Protein AF-A0A811QV92-F1 (afdb_monomer_lite)

pLDDT: mean 77.31, std 17.88, range [36.28, 95.5]

InterPro domains:
  IPR013148 Glycosyl hydrolase family 32, N-terminal [PF00251] (15-139)
  IPR023296 Glycosyl hydrolase, five-bladed beta-propeller domain superfamily [G3DSA:2.115.10.20] (1-145)
  IPR023296 Glycosyl hydrolase, five-bladed beta-propeller domain superfamily [SSF75005] (11-140)
  IPR050551 Plant Fructan Metabolism Enzymes [PTHR31953] (8-138)

Foldseek 3Di:
DDDPDPPPVPDDPFADDPVAAAWDDWDDADQKIKTKGFDDPPDRDPPPAATFIWMWIDNPNGDIDTLGTQGDLDDQQQVRYWADWDWDQDPVRWIKIWTWHQGPVRDTAIFIKTQPDSPPSRSRYIDGDPCPPPDDDPDPDPPDDDD

Organism: NCBI:txid422564

Structure (mmCIF, N/CA/C/O backbone):
data_AF-A0A811QV92-F1
#
_entry.id   AF-A0A811QV92-F1
#
loop_
_atom_site.group_PDB
_atom_site.id
_atom_site.type_symbol
_atom_site.label_atom_id
_atom_site.label_alt_id
_atom_site.label_comp_id
_atom_site.label_asym_id
_atom_site.label_entity_id
_atom_site.label_seq_id
_atom_site.pdbx_PDB_ins_code
_atom_site.Cartn_x
_atom_site.Cartn_y
_atom_site.Cartn_z
_atom_site.occupancy
_atom_site.B_iso_or_equiv
_atom_site.auth_seq_id
_atom_site.auth_comp_id
_atom_site.auth_asym_id
_atom_site.auth_atom_id
_atom_site.pdbx_PDB_model_num
ATOM 1 N N . MET A 1 1 ? -8.375 -38.255 26.519 1.00 37.81 1 MET A N 1
ATOM 2 C CA . MET A 1 1 ? -7.014 -37.822 26.906 1.00 37.81 1 MET A CA 1
ATOM 3 C C . MET A 1 1 ? -6.104 -37.865 25.683 1.00 37.81 1 MET A C 1
ATOM 5 O O . MET A 1 1 ? -6.202 -38.813 24.920 1.00 37.81 1 MET A O 1
ATOM 9 N N . ASN A 1 2 ? -5.240 -36.848 25.555 1.00 39.06 2 ASN A N 1
ATOM 10 C CA . ASN A 1 2 ? -4.043 -36.728 24.702 1.00 39.06 2 ASN A CA 1
ATOM 11 C C . ASN A 1 2 ? -4.184 -36.438 23.195 1.00 39.06 2 ASN A C 1
ATOM 13 O O . ASN A 1 2 ? -3.815 -37.250 22.356 1.00 39.06 2 ASN A O 1
ATOM 17 N N . GLY A 1 3 ? -4.538 -35.192 22.865 1.00 39.69 3 GLY A N 1
ATOM 18 C CA . GLY A 1 3 ? -4.040 -34.528 21.656 1.00 39.69 3 GLY A CA 1
ATOM 19 C C . GLY A 1 3 ? -2.984 -33.499 22.055 1.00 39.69 3 GLY A C 1
ATOM 20 O O . GLY A 1 3 ? -3.339 -32.415 22.511 1.00 39.69 3 GLY A O 1
ATOM 21 N N . LYS A 1 4 ? -1.691 -33.831 21.947 1.00 41.19 4 LYS A N 1
ATOM 22 C CA . LYS A 1 4 ? -0.609 -32.850 22.134 1.00 41.19 4 LYS A CA 1
ATOM 23 C C . LYS A 1 4 ? -0.767 -31.764 21.066 1.00 41.19 4 LYS A C 1
ATOM 25 O O . LYS A 1 4 ? -0.411 -31.982 19.910 1.00 41.19 4 LYS A O 1
ATOM 30 N N . GLN A 1 5 ? -1.294 -30.599 21.442 1.00 48.97 5 GLN A N 1
ATOM 31 C CA . GLN A 1 5 ? -1.138 -29.396 20.635 1.00 48.97 5 GLN A CA 1
ATOM 32 C C . GLN A 1 5 ? 0.358 -29.091 20.572 1.00 48.97 5 GLN A C 1
ATOM 34 O O . GLN A 1 5 ? 0.992 -28.793 21.583 1.00 48.97 5 GLN A O 1
ATOM 39 N N . SER A 1 6 ? 0.939 -29.217 19.382 1.00 48.38 6 SER A N 1
ATOM 40 C CA . SER A 1 6 ? 2.292 -28.743 19.123 1.00 48.38 6 SER A CA 1
ATOM 41 C C . SER A 1 6 ? 2.283 -27.220 19.239 1.00 48.38 6 SER A C 1
ATOM 43 O O . SER A 1 6 ? 1.960 -26.524 18.275 1.00 48.38 6 SER A O 1
ATOM 45 N N . LEU A 1 7 ? 2.617 -26.700 20.421 1.00 53.84 7 LEU A N 1
ATOM 46 C CA . LEU A 1 7 ? 2.872 -25.280 20.628 1.00 53.84 7 LEU A CA 1
ATOM 47 C C . LEU A 1 7 ? 3.922 -24.839 19.600 1.00 53.84 7 LEU A C 1
ATOM 49 O O . LEU A 1 7 ? 5.040 -25.360 19.559 1.00 53.84 7 LEU A O 1
ATOM 53 N N . ARG A 1 8 ? 3.553 -23.905 18.718 1.00 52.53 8 ARG A N 1
ATOM 54 C CA . ARG A 1 8 ? 4.508 -23.252 17.817 1.00 52.53 8 ARG A CA 1
ATOM 55 C C . ARG A 1 8 ? 5.342 -22.292 18.663 1.00 52.53 8 ARG A C 1
ATOM 57 O O . ARG A 1 8 ? 5.035 -21.109 18.722 1.00 52.53 8 ARG A O 1
ATOM 64 N N . HIS A 1 9 ? 6.383 -22.818 19.308 1.00 57.53 9 HIS A N 1
ATOM 65 C CA . HIS A 1 9 ? 7.250 -22.124 20.273 1.00 57.53 9 HIS A CA 1
ATOM 66 C C . HIS A 1 9 ? 7.955 -20.854 19.734 1.00 57.53 9 HIS A C 1
ATOM 68 O O . HIS A 1 9 ? 8.617 -20.168 20.499 1.00 57.53 9 HIS A O 1
ATOM 74 N N . GLY A 1 10 ? 7.811 -20.517 18.445 1.00 55.50 10 GLY A N 1
ATOM 75 C CA . GLY A 1 10 ? 8.342 -19.291 17.832 1.00 55.50 10 GLY A CA 1
ATOM 76 C C . GLY A 1 10 ? 7.300 -18.219 17.484 1.00 55.50 10 GLY A C 1
ATOM 77 O O . GLY A 1 10 ? 7.660 -17.232 16.854 1.00 55.50 10 GLY A O 1
ATOM 78 N N . ARG A 1 11 ? 6.015 -18.406 17.824 1.00 50.06 11 ARG A N 1
ATOM 79 C CA . ARG A 1 11 ? 4.958 -17.411 17.572 1.00 50.06 11 ARG A CA 1
ATOM 80 C C . ARG A 1 11 ? 4.601 -16.687 18.864 1.00 50.06 11 ARG A C 1
ATOM 82 O O . ARG A 1 11 ? 4.205 -17.316 19.838 1.00 50.06 11 ARG A O 1
ATOM 89 N N . THR A 1 12 ? 4.695 -15.363 18.847 1.00 51.97 12 THR A N 1
ATOM 90 C CA . THR A 1 12 ? 4.258 -14.492 19.946 1.00 51.97 12 THR A CA 1
ATOM 91 C C . THR A 1 12 ? 2.751 -14.608 20.198 1.00 51.97 12 THR A C 1
ATOM 93 O O . THR A 1 12 ? 1.969 -14.746 19.258 1.00 51.97 12 THR A O 1
ATOM 96 N N . ALA A 1 13 ? 2.335 -14.541 21.466 1.00 64.94 13 ALA A N 1
ATOM 97 C CA . ALA A 1 13 ? 0.922 -14.628 21.847 1.00 64.94 13 ALA A CA 1
ATOM 98 C C . ALA A 1 13 ? 0.163 -13.291 21.715 1.00 64.94 13 ALA A C 1
ATOM 100 O O . ALA A 1 13 ? -1.041 -13.308 21.506 1.00 64.94 13 ALA A O 1
ATOM 101 N N . TYR A 1 14 ? 0.860 -12.152 21.824 1.00 53.88 14 TYR A N 1
ATOM 102 C CA . TYR A 1 14 ? 0.246 -10.812 21.878 1.00 53.88 14 TYR A CA 1
ATOM 103 C C . TYR A 1 14 ? 1.007 -9.728 21.092 1.00 53.88 14 TYR A C 1
ATOM 105 O O . TYR A 1 14 ? 0.626 -8.566 21.118 1.00 53.88 14 TYR A O 1
ATOM 113 N N . HIS A 1 15 ? 2.095 -10.081 20.399 1.00 61.34 15 HIS A N 1
ATOM 114 C CA . HIS A 1 15 ? 2.713 -9.166 19.432 1.00 61.34 15 HIS A CA 1
ATOM 115 C C . HIS A 1 15 ? 2.155 -9.474 18.051 1.00 61.34 15 HIS A C 1
ATOM 117 O O . HIS A 1 15 ? 2.137 -10.652 17.669 1.00 61.34 15 HIS A O 1
ATOM 123 N N . PHE A 1 16 ? 1.775 -8.441 17.293 1.00 53.69 16 PHE A N 1
ATOM 124 C CA . PHE A 1 16 ? 1.444 -8.636 15.891 1.00 53.69 16 PHE A CA 1
ATOM 125 C C . PHE A 1 16 ? 2.638 -9.254 15.172 1.00 53.69 16 PHE A C 1
ATOM 127 O O . PHE A 1 16 ? 3.759 -8.751 15.198 1.00 53.69 16 PHE A O 1
ATOM 134 N N . GLN A 1 17 ? 2.359 -10.360 14.509 1.00 44.47 17 GLN A N 1
ATOM 135 C CA . GLN A 1 17 ? 3.249 -10.989 13.561 1.00 44.47 17 GLN A CA 1
ATOM 136 C C . GLN A 1 17 ? 2.380 -11.312 12.349 1.00 44.47 17 GLN A C 1
ATOM 138 O O . GLN A 1 17 ? 1.276 -11.853 12.522 1.00 44.47 17 GLN A O 1
ATOM 143 N N . PRO A 1 18 ? 2.832 -11.021 11.121 1.00 50.53 18 PRO A N 1
ATOM 144 C CA . PRO A 1 18 ? 2.134 -11.539 9.962 1.00 50.53 18 PRO A CA 1
ATOM 145 C C . PRO A 1 18 ? 2.084 -13.070 10.054 1.00 50.53 18 PRO A C 1
ATOM 147 O O . PRO A 1 18 ? 2.869 -13.706 10.768 1.00 50.53 18 PRO A O 1
ATOM 150 N N . ALA A 1 19 ? 1.161 -13.706 9.327 1.00 51.75 19 ALA A N 1
ATOM 151 C CA . ALA A 1 19 ? 1.119 -15.168 9.287 1.00 51.75 19 ALA A CA 1
ATOM 152 C C . ALA A 1 19 ? 2.517 -15.748 8.968 1.00 51.75 19 ALA A C 1
ATOM 154 O O . ALA A 1 19 ? 2.868 -16.783 9.546 1.00 51.75 19 ALA A O 1
ATOM 155 N N . LYS A 1 20 ? 3.310 -15.039 8.133 1.00 36.28 20 LYS A N 1
ATOM 156 C CA . LYS A 1 20 ? 4.741 -15.237 7.813 1.00 36.28 20 LYS A CA 1
ATOM 157 C C . LYS A 1 20 ? 5.389 -13.895 7.349 1.00 36.28 20 LYS A C 1
ATOM 159 O O . LYS A 1 20 ? 4.667 -13.097 6.757 1.00 36.28 20 LYS A O 1
ATOM 164 N N . ASN A 1 21 ? 6.717 -13.715 7.509 1.00 50.75 21 ASN A N 1
ATOM 165 C CA . ASN A 1 21 ? 7.614 -12.694 6.874 1.00 50.75 21 ASN A CA 1
ATOM 166 C C . ASN A 1 21 ? 7.792 -11.297 7.558 1.00 50.75 21 ASN A C 1
ATOM 168 O O . ASN A 1 21 ? 7.504 -11.160 8.743 1.00 50.75 21 ASN A O 1
ATOM 172 N N . TRP A 1 22 ? 8.384 -10.309 6.849 1.00 46.38 22 TRP A N 1
ATOM 173 C CA . TRP A 1 22 ? 8.911 -9.013 7.356 1.00 46.38 22 TRP A CA 1
ATOM 174 C C . TRP A 1 22 ? 7.873 -7.878 7.337 1.00 46.38 22 TRP A C 1
ATOM 176 O O . TRP A 1 22 ? 7.104 -7.765 6.391 1.00 46.38 22 TRP A O 1
ATOM 186 N N . MET A 1 23 ? 7.885 -6.984 8.330 1.00 52.06 23 MET A N 1
ATOM 187 C CA . MET A 1 23 ? 6.848 -5.965 8.563 1.00 52.06 23 MET A CA 1
ATOM 188 C C . MET A 1 23 ? 7.333 -4.523 8.318 1.00 52.06 23 MET A C 1
ATOM 190 O O . MET A 1 23 ? 8.452 -4.185 8.694 1.00 52.06 23 MET A O 1
ATOM 194 N N . ASN A 1 24 ? 6.491 -3.670 7.715 1.00 61.03 24 ASN A N 1
ATOM 195 C CA . ASN A 1 24 ? 6.698 -2.213 7.654 1.00 61.03 24 ASN A CA 1
ATOM 196 C C . ASN A 1 24 ? 5.818 -1.507 8.712 1.00 61.03 24 ASN A C 1
ATOM 198 O O . ASN A 1 24 ? 5.005 -2.152 9.366 1.00 61.03 24 ASN A O 1
ATOM 202 N N . GLY A 1 25 ? 6.000 -0.199 8.926 1.00 61.31 25 GLY A N 1
ATOM 203 C CA . GLY A 1 25 ? 5.320 0.550 9.997 1.00 61.31 25 GLY A CA 1
ATOM 204 C C . GLY A 1 25 ? 3.797 0.739 9.814 1.00 61.31 25 GLY A C 1
ATOM 205 O O . GLY A 1 25 ? 3.294 0.606 8.695 1.00 61.31 25 GLY A O 1
ATOM 206 N N . PRO A 1 26 ? 3.058 1.057 10.898 1.00 67.94 26 PRO A N 1
ATOM 207 C CA . PRO A 1 26 ? 1.602 1.227 10.877 1.00 67.94 26 PRO A CA 1
ATOM 208 C C . PRO A 1 26 ? 1.145 2.593 10.323 1.00 67.94 26 PRO A C 1
ATOM 210 O O . PRO A 1 26 ? 1.822 3.605 10.487 1.00 67.94 26 PRO A O 1
ATOM 213 N N . LEU A 1 27 ? -0.050 2.628 9.726 1.00 83.12 27 LEU A N 1
ATOM 214 C CA . LEU A 1 27 ? -0.799 3.817 9.291 1.00 83.12 27 LEU A CA 1
ATOM 215 C C . LEU A 1 27 ? -2.121 3.879 10.068 1.00 83.12 27 LEU A C 1
ATOM 217 O O . LEU A 1 27 ? -2.763 2.852 10.226 1.00 83.12 27 LEU A O 1
ATOM 221 N N . TYR A 1 28 ? -2.577 5.055 10.495 1.00 84.62 28 TYR A N 1
ATOM 222 C CA . TYR A 1 28 ? -3.945 5.237 10.995 1.00 84.62 28 TYR A CA 1
ATOM 223 C C . TYR A 1 28 ? -4.771 6.029 9.980 1.00 84.62 28 TYR A C 1
ATOM 225 O O . TYR A 1 28 ? -4.361 7.113 9.562 1.00 84.62 28 TYR A O 1
ATOM 233 N N . HIS A 1 29 ? -5.916 5.488 9.569 1.00 86.19 29 HIS A N 1
ATOM 234 C CA . HIS A 1 29 ? -6.796 6.103 8.581 1.00 86.19 29 HIS A CA 1
ATOM 235 C C . HIS A 1 29 ? -8.260 5.758 8.874 1.00 86.19 29 HIS A C 1
ATOM 237 O O . HIS A 1 29 ? -8.593 4.602 9.104 1.00 86.19 29 HIS A O 1
ATOM 243 N N . ASN A 1 30 ? -9.140 6.766 8.880 1.00 85.75 30 ASN A N 1
ATOM 244 C CA . ASN A 1 30 ? -10.594 6.614 9.045 1.00 85.75 30 ASN A CA 1
ATOM 245 C C . ASN A 1 30 ? -11.038 5.662 10.177 1.00 85.75 30 ASN A C 1
ATOM 247 O O . ASN A 1 30 ? -11.963 4.872 10.003 1.00 85.75 30 ASN A O 1
ATOM 251 N N . GLY A 1 31 ? -10.395 5.742 11.346 1.00 87.44 31 GLY A N 1
ATOM 252 C CA . GLY A 1 31 ? -10.759 4.923 12.510 1.00 87.44 31 GLY A CA 1
ATOM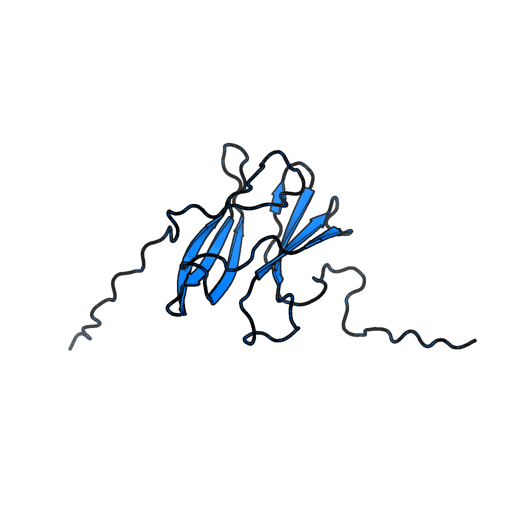 253 C C . GLY A 1 31 ? -10.067 3.562 12.589 1.00 87.44 31 GLY A C 1
ATOM 254 O O . GLY A 1 31 ? -10.277 2.845 13.561 1.00 87.44 31 GLY A O 1
ATOM 255 N N . MET A 1 32 ? -9.240 3.209 11.602 1.00 91.50 32 MET A N 1
ATOM 256 C CA . MET A 1 32 ? -8.556 1.921 11.527 1.00 91.50 32 MET A CA 1
ATOM 257 C C . MET A 1 32 ? -7.039 2.102 11.513 1.00 91.50 32 MET A C 1
ATOM 259 O O . MET A 1 32 ? -6.494 2.986 10.850 1.00 91.50 32 MET A O 1
ATOM 263 N N . TYR A 1 33 ? -6.337 1.218 12.211 1.00 91.06 33 TYR A N 1
ATOM 264 C CA . TYR A 1 33 ? -4.910 0.998 12.032 1.00 91.06 33 TYR A CA 1
ATOM 265 C C . TYR A 1 33 ? -4.691 0.022 10.879 1.00 91.06 33 TYR A C 1
ATOM 267 O O . TYR A 1 33 ? -5.316 -1.030 10.823 1.00 91.06 33 TYR A O 1
ATOM 275 N N . HIS A 1 34 ? -3.782 0.353 9.972 1.00 91.06 34 HIS A N 1
ATOM 276 C CA . HIS A 1 34 ? -3.375 -0.439 8.822 1.00 91.06 34 HIS A CA 1
ATOM 277 C C . HIS A 1 34 ? -1.915 -0.822 8.985 1.00 91.06 34 HIS A C 1
ATOM 279 O O . HIS A 1 34 ? -1.073 0.009 9.324 1.00 91.06 34 HIS A O 1
ATOM 285 N N . LEU A 1 35 ? -1.613 -2.076 8.689 1.00 89.44 35 LEU A N 1
ATOM 286 C CA . LEU A 1 35 ? -0.269 -2.608 8.757 1.00 89.44 35 LEU A CA 1
ATOM 287 C C . LEU A 1 35 ? 0.045 -3.350 7.468 1.00 89.44 35 LEU A C 1
ATOM 289 O O . LEU A 1 35 ? -0.607 -4.341 7.130 1.00 89.44 35 LEU A O 1
ATOM 293 N N . PHE A 1 36 ? 1.045 -2.838 6.757 1.00 87.44 36 PHE A N 1
ATOM 294 C CA . PHE A 1 36 ? 1.554 -3.419 5.523 1.00 87.44 36 PHE A CA 1
ATOM 295 C C . PHE A 1 36 ? 2.866 -4.135 5.811 1.00 87.44 36 PHE A C 1
ATOM 297 O O . PHE A 1 36 ? 3.724 -3.639 6.542 1.00 87.44 36 PHE A O 1
ATOM 304 N N . PHE A 1 37 ? 3.043 -5.312 5.233 1.00 81.31 37 PHE A N 1
ATOM 305 C CA . PHE A 1 37 ? 4.217 -6.137 5.484 1.00 81.31 37 PHE A CA 1
ATOM 306 C C . PHE A 1 37 ? 4.652 -6.839 4.206 1.00 81.31 37 PHE A C 1
ATOM 308 O O . PHE A 1 37 ? 3.817 -7.248 3.403 1.00 81.31 37 PHE A O 1
ATOM 315 N N . GLN A 1 38 ? 5.962 -6.978 4.008 1.00 78.50 38 GLN A N 1
ATOM 316 C CA . GLN A 1 38 ? 6.497 -7.766 2.907 1.00 78.50 38 GLN A CA 1
ATOM 317 C C . GLN A 1 38 ? 6.015 -9.208 3.066 1.00 78.50 38 GLN A C 1
ATOM 319 O O . GLN A 1 38 ? 6.286 -9.887 4.057 1.00 78.50 38 GLN A O 1
ATOM 324 N N . TYR A 1 39 ? 5.268 -9.667 2.077 1.00 71.62 39 TYR A N 1
ATOM 325 C CA . TYR A 1 39 ? 4.573 -10.931 2.067 1.00 71.62 39 TYR A CA 1
ATOM 326 C C . TYR A 1 39 ? 4.994 -11.732 0.841 1.00 71.62 39 TYR A C 1
ATOM 328 O O . TYR A 1 39 ? 5.045 -11.239 -0.283 1.00 71.62 39 TYR A O 1
ATOM 336 N N . ASN A 1 40 ? 5.303 -12.996 1.090 1.00 71.00 40 ASN A N 1
ATOM 337 C CA . ASN A 1 40 ? 5.545 -14.001 0.083 1.00 71.00 40 ASN A CA 1
ATOM 338 C C . ASN A 1 40 ? 4.369 -14.989 0.203 1.00 71.00 40 ASN A C 1
ATOM 340 O O . ASN A 1 40 ? 4.335 -15.757 1.173 1.00 71.00 40 ASN A O 1
ATOM 344 N N . PRO A 1 41 ? 3.399 -14.965 -0.731 1.00 64.69 41 PRO A N 1
ATOM 345 C CA . PRO A 1 41 ? 2.252 -15.872 -0.692 1.00 64.69 41 PRO A CA 1
ATOM 346 C C . PRO A 1 41 ? 2.632 -17.344 -0.924 1.00 64.69 41 PRO A C 1
ATOM 348 O O . PRO A 1 41 ? 1.879 -18.237 -0.539 1.00 64.69 41 PRO A O 1
ATOM 351 N N . HIS A 1 42 ? 3.806 -17.622 -1.500 1.00 64.69 42 HIS A N 1
ATOM 352 C CA . HIS A 1 42 ? 4.225 -18.956 -1.941 1.00 64.69 42 HIS A CA 1
ATOM 353 C C . HIS A 1 42 ? 5.223 -19.656 -1.005 1.00 64.69 42 HIS A C 1
ATOM 355 O O . HIS A 1 42 ? 5.488 -20.844 -1.180 1.00 64.69 42 HIS A O 1
ATOM 361 N N . GLY A 1 43 ? 5.771 -18.983 0.012 1.00 58.09 43 GLY A N 1
ATOM 362 C CA . GLY A 1 43 ? 6.722 -19.625 0.920 1.00 58.09 43 GLY A CA 1
ATOM 363 C C . GLY A 1 43 ? 7.336 -18.717 1.989 1.00 58.09 43 GLY A C 1
ATOM 364 O O . GLY A 1 43 ? 7.111 -17.511 1.994 1.00 58.09 43 GLY A O 1
ATOM 365 N N . PRO A 1 44 ? 8.098 -19.299 2.933 1.00 49.34 44 PRO A N 1
ATOM 366 C CA . PRO A 1 44 ? 8.770 -18.560 4.005 1.00 49.34 44 PRO A CA 1
ATOM 367 C C . PRO A 1 44 ? 10.173 -18.051 3.624 1.00 49.34 44 PRO A C 1
ATOM 369 O O . PRO A 1 44 ? 10.821 -17.407 4.442 1.00 49.34 44 PRO A O 1
ATOM 372 N N . LEU A 1 45 ? 10.679 -18.388 2.432 1.00 51.81 45 LEU A N 1
ATOM 373 C CA . LEU A 1 45 ? 12.033 -18.036 2.004 1.00 51.81 45 LEU A CA 1
ATOM 374 C C . LEU A 1 45 ? 12.035 -16.723 1.217 1.00 51.81 45 LEU A C 1
ATOM 376 O O . LEU A 1 45 ? 11.195 -16.497 0.343 1.00 51.81 45 LEU A O 1
ATOM 380 N N . PHE A 1 46 ? 13.007 -15.871 1.528 1.00 50.59 46 PHE A N 1
ATOM 381 C CA . PHE A 1 46 ? 13.335 -14.684 0.747 1.00 50.59 46 PHE A CA 1
ATOM 382 C C . PHE A 1 46 ? 14.099 -15.113 -0.519 1.00 50.59 46 PHE A C 1
ATOM 384 O O . PHE A 1 46 ? 15.030 -15.910 -0.423 1.00 50.59 46 PHE A O 1
ATOM 391 N N . GLY A 1 47 ? 13.712 -14.610 -1.697 1.00 50.91 47 GLY A N 1
ATOM 392 C CA . GLY A 1 47 ? 14.491 -14.756 -2.938 1.00 50.91 47 GLY A CA 1
ATOM 393 C C . GLY A 1 47 ? 14.023 -15.802 -3.962 1.00 50.91 47 GLY A C 1
ATOM 394 O O . GLY A 1 47 ? 14.561 -15.816 -5.061 1.00 50.91 47 GLY A O 1
ATOM 395 N N . THR A 1 48 ? 13.029 -16.651 -3.670 1.00 52.44 48 THR A N 1
ATOM 396 C CA . THR A 1 48 ? 12.516 -17.635 -4.660 1.00 52.44 48 THR A CA 1
ATOM 397 C C . THR A 1 48 ? 11.311 -17.126 -5.458 1.00 52.44 48 THR A C 1
ATOM 399 O O . THR A 1 48 ? 10.994 -17.669 -6.511 1.00 52.44 48 THR A O 1
ATOM 402 N N . VAL A 1 49 ? 10.624 -16.091 -4.965 1.00 60.06 49 VAL A N 1
ATOM 403 C CA . VAL A 1 49 ? 9.461 -15.471 -5.615 1.00 60.06 49 VAL A CA 1
ATOM 404 C C . VAL A 1 49 ? 9.423 -13.969 -5.338 1.00 60.06 49 VAL A C 1
ATOM 406 O O . VAL A 1 49 ? 10.013 -13.485 -4.369 1.00 60.06 49 VAL A O 1
ATOM 409 N N . LYS A 1 50 ? 8.715 -13.242 -6.201 1.00 72.31 50 LYS A N 1
ATOM 410 C CA . LYS A 1 50 ? 8.640 -11.781 -6.201 1.00 72.31 50 LYS A CA 1
ATOM 411 C C . LYS A 1 50 ? 7.892 -11.275 -4.961 1.00 72.31 50 LYS A C 1
ATOM 413 O O . LYS A 1 50 ? 6.805 -11.754 -4.635 1.00 72.31 50 LYS A O 1
ATO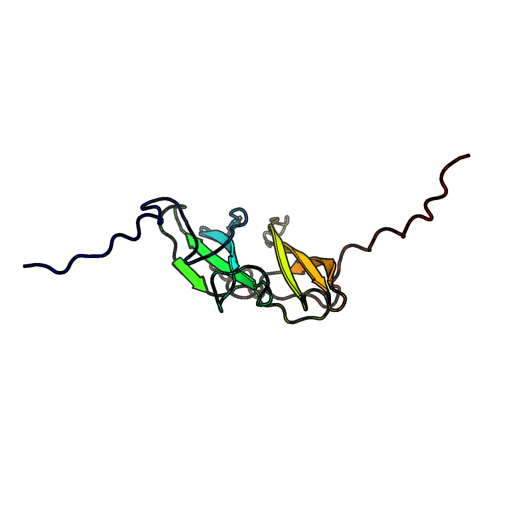M 418 N N . LEU A 1 51 ? 8.497 -10.324 -4.247 1.00 75.44 51 LEU A N 1
ATOM 419 C CA . LEU A 1 51 ? 7.947 -9.784 -2.999 1.00 75.44 51 LEU A CA 1
ATOM 420 C C . LEU A 1 51 ? 6.658 -9.004 -3.261 1.00 75.44 51 LEU A C 1
ATOM 422 O O . LEU A 1 51 ? 6.596 -8.172 -4.166 1.00 75.44 51 LEU A O 1
ATOM 426 N N . SER A 1 52 ? 5.654 -9.270 -2.435 1.00 82.38 52 SER A N 1
ATOM 427 C CA . SER A 1 52 ? 4.340 -8.624 -2.448 1.00 82.38 52 SER A CA 1
ATOM 428 C C . SER A 1 52 ? 4.097 -7.960 -1.092 1.00 82.38 52 SER A C 1
ATOM 430 O O . SER A 1 52 ? 4.898 -8.128 -0.171 1.00 82.38 52 SER A O 1
ATOM 432 N N . TRP A 1 53 ? 3.022 -7.193 -0.925 1.00 82.06 53 TRP A N 1
ATOM 433 C CA . TRP A 1 53 ? 2.630 -6.655 0.381 1.00 82.06 53 TRP A CA 1
ATOM 434 C C . TRP A 1 53 ? 1.353 -7.305 0.888 1.00 82.06 53 TRP A C 1
ATOM 436 O O . TRP A 1 53 ? 0.309 -7.220 0.247 1.00 82.06 53 TRP A O 1
ATOM 446 N N . GLY A 1 54 ? 1.431 -7.907 2.069 1.00 85.81 54 GLY A N 1
ATOM 447 C CA . GLY A 1 54 ? 0.274 -8.304 2.855 1.00 85.81 54 GLY A CA 1
ATOM 448 C C . GLY A 1 54 ? -0.266 -7.116 3.643 1.00 85.81 54 GLY A C 1
ATOM 449 O O . GLY A 1 54 ? 0.468 -6.170 3.939 1.00 85.81 54 GLY A O 1
ATOM 450 N N . HIS A 1 55 ? -1.553 -7.169 3.971 1.00 90.88 55 HIS A N 1
ATOM 451 C CA . HIS A 1 55 ? -2.255 -6.094 4.657 1.00 90.88 55 HIS A CA 1
ATOM 452 C C . HIS A 1 55 ? -3.158 -6.650 5.752 1.00 90.88 55 HIS A C 1
ATOM 454 O O . HIS A 1 55 ? -3.970 -7.546 5.520 1.00 90.88 55 HIS A O 1
ATOM 460 N N . SER A 1 56 ? -3.005 -6.100 6.952 1.00 90.75 56 SER A N 1
ATOM 461 C CA . SER A 1 56 ? -3.916 -6.317 8.071 1.00 90.75 56 SER A CA 1
ATOM 462 C C . SER A 1 56 ? -4.423 -4.992 8.623 1.00 90.75 56 SER A C 1
ATOM 464 O O . SER A 1 56 ? -3.744 -3.967 8.525 1.00 90.75 56 SER A O 1
ATOM 466 N N . VAL A 1 57 ? -5.600 -5.029 9.237 1.00 93.12 57 VAL A N 1
ATOM 467 C CA . VAL A 1 57 ? -6.207 -3.878 9.911 1.00 93.12 57 VAL A CA 1
ATOM 468 C C . VAL A 1 57 ? -6.573 -4.200 11.350 1.00 93.12 57 VAL A C 1
ATOM 470 O O . VAL A 1 57 ? -6.826 -5.358 11.676 1.00 93.12 57 VAL A O 1
ATOM 473 N N . SER A 1 58 ? -6.611 -3.181 12.199 1.00 91.94 58 SER A N 1
ATOM 474 C CA . SER A 1 58 ? -6.976 -3.290 13.610 1.00 91.94 58 SER A CA 1
ATOM 475 C C . SER A 1 58 ? -7.694 -2.029 14.084 1.00 91.94 58 SER A C 1
ATOM 477 O O . SER A 1 58 ? -7.428 -0.941 13.579 1.00 91.94 58 SER A O 1
ATOM 479 N N . GLY A 1 59 ? -8.603 -2.170 15.048 1.00 92.44 59 GLY A N 1
ATOM 480 C CA . GLY A 1 59 ? -9.217 -1.031 15.740 1.00 92.44 59 GLY A CA 1
ATOM 481 C C . GLY A 1 59 ? -8.420 -0.553 16.959 1.00 92.44 59 GLY A C 1
ATOM 482 O O . GLY A 1 59 ? -8.630 0.563 17.421 1.00 92.44 59 GLY A O 1
ATOM 483 N N . ASP A 1 60 ? -7.503 -1.373 17.478 1.00 90.88 60 ASP A N 1
ATOM 484 C CA . ASP A 1 60 ? -6.887 -1.192 18.800 1.00 90.88 60 ASP A CA 1
ATOM 485 C C . ASP A 1 60 ? -5.380 -1.508 18.851 1.00 90.88 60 ASP A C 1
ATOM 487 O O . ASP A 1 60 ? -4.778 -1.459 19.920 1.00 90.88 60 ASP A O 1
ATOM 491 N N . LEU A 1 61 ? -4.760 -1.813 17.703 1.00 85.81 61 LEU A N 1
ATOM 492 C CA . LEU A 1 61 ? -3.380 -2.299 17.552 1.00 85.81 61 LEU A CA 1
ATOM 493 C C . LEU A 1 61 ? -3.098 -3.671 18.194 1.00 85.81 61 LEU A C 1
ATOM 495 O O . LEU A 1 61 ? -1.952 -4.133 18.153 1.00 85.81 61 LEU A O 1
ATOM 499 N N . VAL A 1 62 ? -4.115 -4.356 18.722 1.00 83.81 62 VAL A N 1
ATOM 500 C CA . VAL A 1 62 ? -3.996 -5.650 19.410 1.00 83.81 62 VAL A CA 1
ATOM 501 C C . VAL A 1 62 ? -4.656 -6.754 18.594 1.00 83.81 62 VAL A C 1
ATOM 503 O O . VAL A 1 62 ? -3.998 -7.745 18.272 1.00 83.81 62 VAL A O 1
ATOM 506 N N . ASP A 1 63 ? -5.913 -6.562 18.204 1.00 86.12 63 ASP A N 1
ATOM 507 C CA . ASP A 1 63 ? -6.690 -7.513 17.421 1.00 86.12 63 ASP A CA 1
ATOM 508 C C . ASP A 1 63 ? -6.628 -7.151 15.937 1.00 86.12 63 ASP A C 1
ATOM 510 O O . ASP A 1 63 ? -7.058 -6.075 15.513 1.00 86.12 63 ASP A O 1
ATOM 514 N N . TRP A 1 64 ? -6.075 -8.059 15.129 1.00 87.00 64 TRP A N 1
ATOM 515 C CA . TRP A 1 64 ? -5.798 -7.804 13.715 1.00 87.00 64 TRP A CA 1
ATOM 516 C C . TRP A 1 64 ? -6.562 -8.744 12.787 1.00 87.00 64 TRP A C 1
ATOM 518 O O . TRP A 1 64 ? -6.446 -9.967 12.878 1.00 87.00 64 TRP A O 1
ATOM 528 N N . ALA A 1 65 ? -7.262 -8.164 11.814 1.00 91.12 65 ALA A N 1
ATOM 529 C CA . ALA A 1 65 ? -7.890 -8.878 10.711 1.00 91.12 65 ALA A CA 1
ATOM 530 C C . ALA A 1 65 ? -6.977 -8.855 9.477 1.00 91.12 65 ALA A C 1
ATOM 532 O O . ALA A 1 65 ? -6.604 -7.786 8.993 1.00 91.12 65 ALA A O 1
ATOM 533 N N . PHE A 1 66 ? -6.622 -10.032 8.953 1.00 88.44 66 PHE A N 1
ATOM 534 C CA . PHE A 1 66 ? -5.856 -10.149 7.709 1.00 88.44 66 PHE A CA 1
ATOM 535 C C . PHE A 1 66 ? -6.771 -9.942 6.498 1.00 88.44 66 PHE A C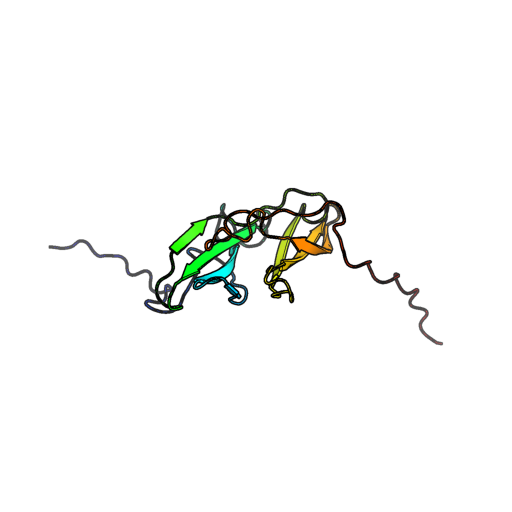 1
ATOM 537 O O . PHE A 1 66 ? -7.766 -10.649 6.349 1.00 88.44 66 PHE A O 1
ATOM 544 N N . LEU A 1 67 ? -6.420 -8.992 5.629 1.00 87.50 67 LEU A N 1
ATOM 545 C CA . LEU A 1 67 ? -7.195 -8.634 4.437 1.00 87.50 67 LEU A CA 1
ATOM 546 C C . LEU A 1 67 ? -6.661 -9.270 3.146 1.00 87.50 67 LEU A C 1
ATOM 548 O O . LEU A 1 67 ? -7.306 -9.164 2.106 1.00 87.50 67 LEU A O 1
ATOM 552 N N . GLY A 1 68 ? -5.515 -9.951 3.206 1.00 84.19 68 GLY A N 1
ATOM 553 C CA . GLY A 1 68 ? -4.878 -10.562 2.043 1.00 84.19 68 GLY A CA 1
ATOM 554 C C . GLY A 1 68 ? -3.690 -9.758 1.525 1.00 84.19 68 GLY A C 1
ATOM 555 O O . GLY A 1 68 ? -3.033 -9.018 2.264 1.00 84.19 68 GLY A O 1
ATOM 556 N N . THR A 1 69 ? -3.391 -9.946 0.244 1.00 81.50 69 THR A N 1
ATOM 557 C CA . THR A 1 69 ? -2.344 -9.206 -0.459 1.00 81.50 69 THR A CA 1
ATOM 558 C C . THR A 1 69 ? -2.902 -7.867 -0.931 1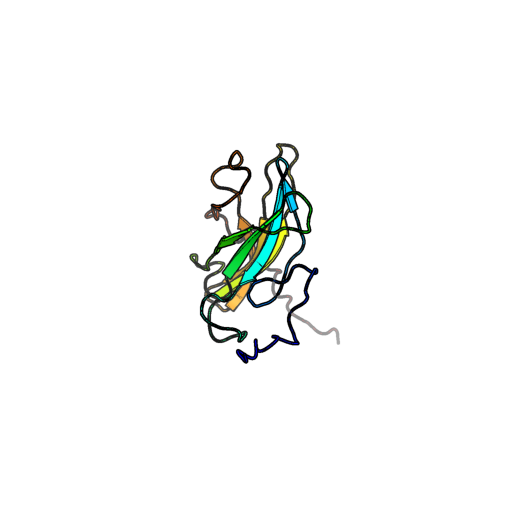.00 81.50 69 THR A C 1
ATOM 560 O O . THR A 1 69 ? -3.805 -7.831 -1.759 1.00 81.50 69 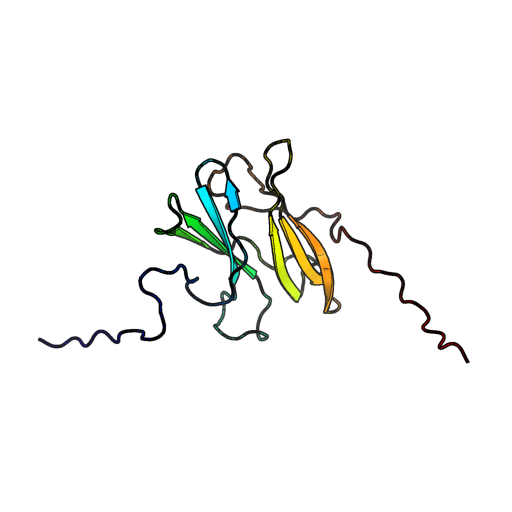THR A O 1
ATOM 563 N N . ALA A 1 70 ? -2.354 -6.762 -0.427 1.00 77.12 70 ALA A N 1
ATOM 564 C CA . ALA A 1 70 ? -2.681 -5.423 -0.914 1.00 77.12 70 ALA A CA 1
ATOM 565 C C . ALA A 1 70 ? -1.949 -5.083 -2.217 1.00 77.12 70 ALA A C 1
ATOM 567 O O . ALA A 1 70 ? -2.408 -4.223 -2.973 1.00 77.12 70 ALA A O 1
ATOM 568 N N . ARG A 1 71 ? -0.789 -5.708 -2.472 1.00 70.69 71 ARG A N 1
ATOM 569 C CA . ARG A 1 71 ? 0.053 -5.343 -3.613 1.00 70.69 71 ARG A CA 1
ATOM 570 C C . ARG A 1 71 ? 0.901 -6.485 -4.150 1.00 70.69 71 ARG A C 1
ATOM 572 O O . ARG A 1 71 ? 1.764 -6.979 -3.433 1.00 70.69 71 ARG A O 1
ATOM 579 N N . ASP A 1 72 ? 0.730 -6.773 -5.435 1.00 82.56 72 ASP A N 1
ATOM 580 C CA . ASP A 1 72 ? 1.584 -7.670 -6.212 1.00 82.56 72 ASP A CA 1
ATOM 581 C C . ASP A 1 72 ? 2.467 -6.887 -7.214 1.00 82.56 72 ASP A C 1
ATOM 583 O O . ASP A 1 72 ? 2.104 -5.781 -7.655 1.00 82.56 72 ASP A O 1
ATOM 587 N N . PRO A 1 73 ? 3.618 -7.458 -7.608 1.00 82.25 73 PRO A N 1
ATOM 588 C CA . PRO A 1 73 ? 4.427 -6.978 -8.724 1.00 82.25 73 PRO A CA 1
ATOM 589 C C . PRO A 1 73 ? 3.670 -7.219 -10.036 1.00 82.25 73 PRO A C 1
ATOM 591 O O . PRO A 1 73 ? 3.477 -8.353 -10.468 1.00 82.25 73 PRO A O 1
ATOM 594 N N . THR A 1 74 ? 3.194 -6.144 -10.662 1.00 86.94 74 THR A N 1
ATOM 595 C CA . THR A 1 74 ? 2.304 -6.225 -11.845 1.00 86.94 74 THR A CA 1
ATOM 596 C C . THR A 1 74 ? 2.656 -5.210 -12.925 1.00 86.94 74 THR A C 1
ATOM 598 O O . THR A 1 74 ? 1.904 -5.022 -13.880 1.00 86.94 74 THR A O 1
ATOM 601 N N . SER A 1 75 ? 3.771 -4.496 -12.776 1.00 91.06 75 SER A N 1
ATOM 602 C CA . SER A 1 75 ? 4.174 -3.436 -13.696 1.00 91.06 75 SER A CA 1
ATOM 603 C C . SER A 1 75 ? 5.691 -3.435 -13.896 1.00 91.06 75 SER A C 1
ATOM 605 O O . SER A 1 75 ? 6.412 -3.901 -13.019 1.00 91.06 75 SER A O 1
ATOM 607 N N . PRO A 1 76 ? 6.214 -2.891 -15.012 1.00 93.00 76 PRO A N 1
ATOM 608 C CA . PRO A 1 76 ? 7.652 -2.922 -15.295 1.00 93.00 76 PRO A CA 1
ATOM 609 C C . PRO A 1 76 ? 8.534 -2.317 -14.193 1.00 93.00 76 PRO A C 1
ATOM 611 O O . PRO A 1 76 ? 9.624 -2.817 -13.949 1.00 93.00 76 PRO A O 1
ATOM 614 N N . PHE A 1 77 ? 8.052 -1.282 -13.499 1.00 92.62 77 PHE A N 1
ATOM 615 C CA . PHE A 1 77 ? 8.767 -0.580 -12.423 1.00 92.62 77 PHE A CA 1
ATOM 616 C C . PHE A 1 77 ? 8.778 -1.319 -11.069 1.00 92.62 77 PHE A C 1
ATOM 618 O O . PHE A 1 77 ? 9.416 -0.865 -10.121 1.00 92.62 77 PHE A O 1
ATOM 625 N N . ASP A 1 78 ? 8.034 -2.417 -10.938 1.00 91.81 78 ASP A N 1
ATOM 626 C CA . ASP A 1 78 ? 8.048 -3.292 -9.761 1.00 91.81 78 ASP A CA 1
ATOM 627 C C . ASP A 1 78 ? 8.080 -4.772 -10.145 1.00 91.81 78 ASP A C 1
ATOM 629 O O . ASP A 1 78 ? 7.715 -5.630 -9.342 1.00 91.81 78 ASP A O 1
ATOM 633 N N . ALA A 1 79 ? 8.524 -5.069 -11.371 1.00 90.50 79 ALA A N 1
ATOM 634 C CA . ALA A 1 79 ? 8.460 -6.393 -11.962 1.00 90.50 79 ALA A CA 1
ATOM 635 C C . ALA A 1 79 ? 9.154 -7.446 -11.100 1.00 90.50 79 ALA A C 1
ATOM 637 O O . ALA A 1 79 ? 8.633 -8.550 -11.013 1.00 90.50 79 ALA A O 1
ATOM 638 N N . GLU A 1 80 ? 10.256 -7.118 -10.426 1.00 89.00 80 GLU A N 1
ATOM 639 C CA . GLU A 1 80 ? 11.021 -8.049 -9.586 1.00 89.00 80 GLU A CA 1
ATOM 640 C C . GLU A 1 80 ? 10.688 -7.937 -8.086 1.00 89.00 80 GLU A C 1
ATOM 642 O O . GLU A 1 80 ? 11.236 -8.656 -7.246 1.00 89.00 80 GLU A O 1
ATOM 647 N N . GLY A 1 81 ? 9.712 -7.098 -7.728 1.00 87.75 81 GLY A N 1
ATOM 648 C CA . GLY A 1 81 ? 9.085 -7.105 -6.409 1.00 87.75 81 GLY A CA 1
ATOM 649 C C . GLY A 1 81 ? 8.743 -5.725 -5.860 1.00 87.75 81 GLY A C 1
ATOM 650 O O . GLY A 1 81 ? 9.382 -4.717 -6.167 1.00 87.75 81 GLY A O 1
ATOM 651 N N . CYS A 1 82 ? 7.769 -5.712 -4.952 1.00 89.00 82 CYS A N 1
ATOM 652 C CA . CYS A 1 82 ? 7.393 -4.562 -4.137 1.00 89.00 82 CYS A CA 1
ATOM 653 C C . CYS A 1 82 ? 8.129 -4.612 -2.791 1.00 89.00 82 CYS A C 1
ATOM 655 O O . CYS A 1 82 ? 7.819 -5.426 -1.919 1.00 89.00 82 CYS A O 1
ATOM 657 N N . TRP A 1 83 ? 9.117 -3.743 -2.623 1.00 88.19 83 TRP A N 1
ATOM 658 C CA . TRP A 1 83 ? 9.958 -3.665 -1.431 1.00 88.19 83 TRP A CA 1
ATOM 659 C C . TRP A 1 83 ? 9.371 -2.680 -0.419 1.00 88.19 83 TRP A C 1
ATOM 661 O O . TRP A 1 83 ? 8.243 -2.223 -0.577 1.00 88.19 83 TRP A O 1
ATOM 671 N N . SER A 1 84 ? 10.087 -2.419 0.676 1.00 86.44 84 SER A N 1
ATOM 672 C CA . SER A 1 84 ? 9.615 -1.555 1.762 1.00 86.44 84 SER A CA 1
ATOM 673 C C . SER A 1 84 ? 9.263 -0.141 1.300 1.00 86.44 84 SER A C 1
ATOM 675 O O . SER A 1 84 ? 9.720 0.344 0.264 1.00 86.44 84 SER A O 1
ATOM 677 N N . GLY A 1 85 ? 8.426 0.510 2.098 1.00 87.25 85 GLY A N 1
ATOM 678 C CA . GLY A 1 85 ? 7.890 1.829 1.822 1.00 87.25 85 GLY A CA 1
ATOM 679 C C . GLY A 1 85 ? 7.220 2.430 3.049 1.00 87.25 85 GLY A C 1
ATOM 680 O O . GLY A 1 85 ? 7.127 1.782 4.095 1.00 87.25 85 GLY A O 1
ATOM 681 N N . SER A 1 86 ? 6.733 3.655 2.886 1.00 86.81 86 SER A N 1
ATOM 682 C CA . SER A 1 86 ? 6.104 4.455 3.932 1.00 86.81 86 SER A CA 1
ATOM 683 C C . SER A 1 86 ? 4.823 5.096 3.412 1.00 86.81 86 SER A C 1
ATOM 685 O O . SER A 1 86 ? 4.765 5.577 2.278 1.00 86.81 86 SER A O 1
ATOM 687 N N . ALA A 1 87 ? 3.796 5.124 4.259 1.00 88.31 87 ALA A N 1
ATOM 688 C CA . ALA A 1 87 ? 2.577 5.876 4.003 1.00 88.31 87 ALA A CA 1
ATOM 689 C C . ALA A 1 87 ? 2.749 7.334 4.446 1.00 88.31 87 ALA A C 1
ATOM 691 O O . ALA A 1 87 ? 3.460 7.629 5.407 1.00 88.31 87 ALA A O 1
ATOM 692 N N . THR A 1 88 ? 2.084 8.259 3.767 1.00 84.88 88 THR A N 1
ATOM 693 C CA . THR A 1 88 ? 1.995 9.660 4.194 1.00 84.88 88 THR A CA 1
ATOM 694 C C . THR A 1 88 ? 0.573 10.132 3.990 1.00 84.88 88 THR A C 1
ATOM 696 O O . THR A 1 88 ? 0.039 9.972 2.902 1.00 84.88 88 THR A O 1
ATOM 699 N N . THR A 1 89 ? -0.043 10.720 5.012 1.00 87.00 89 THR A N 1
ATOM 700 C CA . THR A 1 89 ? -1.369 11.331 4.875 1.00 87.00 89 THR A CA 1
ATOM 701 C C . THR A 1 89 ? -1.213 12.726 4.280 1.00 87.00 89 THR A C 1
ATOM 703 O O . THR A 1 89 ? -0.553 13.583 4.866 1.00 87.00 89 THR A O 1
ATOM 706 N N . LEU A 1 90 ? -1.793 12.951 3.102 1.00 86.44 90 LEU A N 1
ATOM 707 C CA . LEU A 1 90 ? -1.827 14.260 2.453 1.00 86.44 90 LEU A CA 1
ATOM 708 C C . LEU A 1 90 ? -2.829 15.192 3.146 1.00 86.44 90 LEU A C 1
ATOM 710 O O . LEU A 1 90 ? -3.715 14.750 3.875 1.00 86.44 90 LEU A O 1
ATOM 714 N N . ALA A 1 91 ? -2.727 16.494 2.865 1.00 87.31 91 ALA A N 1
ATOM 715 C CA . ALA A 1 91 ? -3.628 17.509 3.418 1.00 87.31 91 ALA A CA 1
ATOM 716 C C . ALA A 1 91 ? -5.108 17.289 3.046 1.00 87.31 91 ALA A C 1
ATOM 718 O O . ALA A 1 91 ? -5.995 17.706 3.781 1.00 87.31 91 ALA A O 1
ATOM 719 N N . ASP A 1 92 ? -5.376 16.611 1.927 1.00 87.38 92 ASP A N 1
ATOM 720 C CA . ASP A 1 92 ? -6.726 16.229 1.495 1.00 87.38 92 ASP A CA 1
ATOM 721 C C . ASP A 1 92 ? -7.222 14.908 2.121 1.00 87.38 92 ASP A C 1
ATOM 723 O O . ASP A 1 92 ? -8.270 14.390 1.740 1.00 87.38 92 ASP A O 1
ATOM 727 N N . GLY A 1 93 ? -6.465 14.349 3.070 1.00 83.94 93 GLY A N 1
ATOM 728 C CA . GLY A 1 93 ? -6.788 13.121 3.791 1.00 83.94 93 GLY A CA 1
ATOM 729 C C . GLY A 1 93 ? -6.415 11.831 3.060 1.00 83.94 93 GLY A C 1
ATOM 730 O O . GLY A 1 93 ? -6.487 10.759 3.664 1.00 83.94 93 GLY A O 1
ATOM 731 N N . ARG A 1 94 ? -5.983 11.883 1.793 1.00 87.06 94 ARG A N 1
ATOM 732 C CA . ARG A 1 94 ? -5.571 10.674 1.062 1.00 87.06 94 ARG A CA 1
ATOM 733 C C . ARG A 1 94 ? -4.244 10.133 1.610 1.00 87.06 94 ARG A C 1
ATOM 735 O O . ARG A 1 94 ? -3.330 10.927 1.822 1.00 87.06 94 ARG A O 1
ATOM 742 N N . PRO A 1 95 ? -4.092 8.805 1.777 1.00 90.38 95 PRO A N 1
ATOM 743 C CA . PRO A 1 95 ? -2.838 8.194 2.216 1.00 90.38 95 PRO A CA 1
ATOM 744 C C . PRO A 1 95 ? -2.084 7.496 1.062 1.00 90.38 95 PRO A C 1
ATOM 746 O O . PRO A 1 95 ? -2.178 6.272 0.929 1.00 90.38 95 PRO A O 1
ATOM 749 N N . PRO A 1 96 ? -1.345 8.207 0.184 1.00 91.75 96 PRO A N 1
ATOM 750 C CA . PRO A 1 96 ? -0.408 7.552 -0.716 1.00 91.75 96 PRO A CA 1
ATOM 751 C C . PRO A 1 96 ? 0.645 6.759 0.048 1.00 91.75 96 PRO A C 1
ATOM 753 O O . PRO A 1 96 ? 1.059 7.113 1.156 1.00 91.75 96 PRO A O 1
ATOM 756 N N . ILE A 1 97 ? 1.139 5.722 -0.615 1.00 91.69 97 ILE A N 1
ATOM 757 C CA . ILE A 1 97 ? 2.300 4.976 -0.164 1.00 91.69 97 ILE A CA 1
ATOM 758 C C . ILE A 1 97 ? 3.417 5.121 -1.187 1.00 91.69 97 ILE A C 1
ATOM 760 O O . ILE A 1 97 ? 3.255 4.739 -2.349 1.00 91.69 97 ILE A O 1
ATOM 764 N N . LEU A 1 98 ? 4.556 5.643 -0.733 1.00 92.38 98 LEU A N 1
ATOM 765 C CA . LEU A 1 98 ? 5.814 5.572 -1.464 1.00 92.38 98 LEU A CA 1
ATOM 766 C C . LEU A 1 98 ? 6.521 4.276 -1.092 1.00 92.38 98 LEU A C 1
ATOM 768 O O . LEU A 1 98 ? 6.568 3.904 0.078 1.00 92.38 98 LEU A O 1
ATOM 772 N N . TYR A 1 99 ? 7.071 3.585 -2.079 1.00 92.00 99 TYR A N 1
ATOM 773 C CA . TYR A 1 99 ? 7.752 2.314 -1.879 1.00 92.00 99 TYR A CA 1
ATOM 774 C C . TYR A 1 99 ? 8.833 2.109 -2.932 1.00 92.00 99 TYR A C 1
ATOM 776 O O . TYR A 1 99 ? 8.745 2.617 -4.055 1.00 92.00 99 TYR A O 1
ATOM 784 N N . THR A 1 100 ? 9.824 1.306 -2.571 1.00 92.56 100 THR A N 1
ATOM 785 C CA . THR A 1 100 ? 10.830 0.837 -3.516 1.00 92.56 100 THR A CA 1
ATOM 786 C C . THR A 1 100 ? 10.246 -0.316 -4.331 1.00 92.56 100 THR A C 1
ATOM 788 O O . THR A 1 100 ? 9.749 -1.291 -3.771 1.00 92.56 100 THR A O 1
ATOM 791 N N . GLY A 1 101 ? 10.296 -0.233 -5.656 1.00 92.00 101 GLY A N 1
ATOM 792 C CA . GLY A 1 101 ? 10.139 -1.388 -6.540 1.00 92.00 101 GLY A CA 1
ATOM 793 C C . GLY A 1 101 ? 11.499 -1.841 -7.053 1.00 92.00 101 GLY A C 1
ATOM 794 O O . GLY A 1 101 ? 12.423 -1.033 -7.144 1.00 92.00 101 GLY A O 1
ATOM 795 N N . ARG A 1 102 ? 11.625 -3.122 -7.396 1.00 91.88 102 ARG A N 1
ATOM 796 C CA . ARG A 1 102 ? 12.678 -3.568 -8.313 1.00 91.88 102 ARG A CA 1
ATOM 797 C C . ARG A 1 102 ? 12.094 -3.677 -9.710 1.00 91.88 102 ARG A C 1
ATOM 799 O O . ARG A 1 102 ? 11.115 -4.399 -9.901 1.00 91.88 102 ARG A O 1
ATOM 806 N N . ASP A 1 103 ? 12.648 -2.923 -10.649 1.00 91.69 103 ASP A N 1
ATOM 807 C CA . ASP A 1 103 ? 12.172 -2.915 -12.027 1.00 91.69 103 ASP A CA 1
ATOM 808 C C . ASP A 1 103 ? 12.582 -4.188 -12.792 1.00 91.69 103 ASP A C 1
ATOM 810 O O . ASP A 1 103 ? 13.240 -5.077 -12.253 1.00 91.69 103 ASP A O 1
ATOM 814 N N . ALA A 1 104 ? 12.185 -4.287 -14.062 1.00 90.50 104 ALA A N 1
ATOM 815 C CA . ALA A 1 104 ? 12.498 -5.428 -14.925 1.00 90.50 104 ALA A CA 1
ATOM 816 C C . ALA A 1 104 ? 14.005 -5.648 -15.186 1.00 90.50 104 ALA A C 1
ATOM 818 O O . ALA A 1 104 ? 14.376 -6.700 -15.702 1.00 90.50 104 ALA A O 1
ATOM 819 N N . ASN A 1 105 ? 14.863 -4.683 -14.838 1.00 90.75 105 ASN A N 1
ATOM 820 C CA . ASN A 1 105 ? 16.320 -4.777 -14.928 1.00 90.75 105 ASN A CA 1
ATOM 821 C C . ASN A 1 105 ? 16.974 -5.012 -13.550 1.00 90.75 105 ASN A C 1
ATOM 823 O O . ASN A 1 105 ? 18.186 -4.849 -13.419 1.00 90.75 105 ASN A O 1
ATOM 827 N N . ASP A 1 106 ? 16.186 -5.369 -12.529 1.00 89.44 106 ASP A N 1
ATOM 828 C CA . ASP A 1 106 ? 16.606 -5.541 -11.129 1.00 89.44 106 ASP A CA 1
ATOM 829 C C . ASP A 1 106 ? 17.145 -4.249 -10.471 1.00 89.44 106 ASP A C 1
ATOM 831 O O . ASP A 1 106 ? 17.872 -4.285 -9.475 1.00 89.44 106 ASP A O 1
ATOM 835 N N . VAL A 1 107 ? 16.763 -3.075 -10.991 1.00 91.81 107 VAL A N 1
ATOM 836 C CA . VAL A 1 107 ? 17.149 -1.769 -10.437 1.00 91.81 107 VAL A CA 1
ATOM 837 C C . VAL A 1 107 ? 16.119 -1.309 -9.409 1.00 91.81 107 VAL A C 1
ATOM 839 O O . VAL A 1 107 ? 14.909 -1.365 -9.632 1.00 91.81 107 VAL A O 1
ATOM 842 N N . GLN A 1 108 ? 16.595 -0.811 -8.264 1.00 92.94 108 GLN A N 1
ATOM 843 C CA . GLN A 1 108 ? 15.730 -0.216 -7.245 1.00 92.94 108 GLN A CA 1
ATOM 844 C C . GLN A 1 108 ? 15.238 1.162 -7.695 1.00 92.94 108 GLN A C 1
ATOM 846 O O . GLN A 1 108 ? 16.030 2.086 -7.881 1.00 92.94 108 GLN A O 1
ATOM 851 N N . 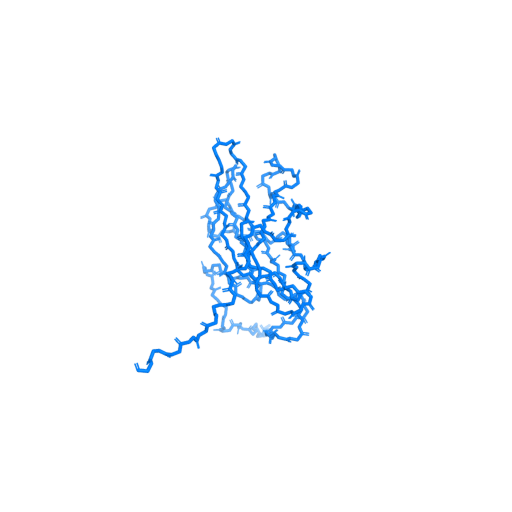VAL A 1 109 ? 13.922 1.314 -7.819 1.00 94.69 109 VAL A N 1
ATOM 852 C CA . VAL A 1 109 ? 13.252 2.546 -8.250 1.00 94.69 109 VAL A CA 1
ATOM 853 C C . VAL A 1 109 ? 12.180 2.959 -7.243 1.00 94.69 109 VAL A C 1
ATOM 855 O O . VAL A 1 109 ? 11.606 2.118 -6.552 1.00 94.69 109 VAL A O 1
ATOM 858 N N . GLN A 1 110 ? 11.902 4.260 -7.142 1.00 95.19 110 GLN A N 1
ATOM 859 C CA . GLN A 1 110 ? 10.893 4.774 -6.214 1.00 95.19 110 GLN A CA 1
ATOM 860 C C . GLN A 1 110 ? 9.564 4.953 -6.924 1.00 95.19 110 GLN A C 1
ATOM 862 O O . GLN A 1 110 ? 9.476 5.608 -7.961 1.00 95.19 110 GLN A O 1
ATOM 867 N N . ASN A 1 111 ? 8.522 4.398 -6.332 1.00 95.12 111 ASN A N 1
ATOM 868 C CA . ASN A 1 111 ? 7.200 4.331 -6.913 1.00 95.12 111 ASN A CA 1
ATOM 869 C C . ASN A 1 111 ? 6.161 4.809 -5.889 1.00 95.12 111 ASN A C 1
ATOM 871 O O . ASN A 1 111 ? 6.371 4.723 -4.679 1.00 95.12 111 ASN A O 1
ATOM 875 N N . VAL A 1 112 ? 4.997 5.241 -6.364 1.00 94.50 112 VAL A N 1
ATOM 876 C CA . VAL A 1 112 ? 3.843 5.593 -5.529 1.00 94.50 112 VAL A CA 1
ATOM 877 C C . VAL A 1 112 ? 2.662 4.661 -5.813 1.00 94.50 112 VAL A C 1
ATOM 879 O O . VAL A 1 112 ? 2.522 4.115 -6.911 1.00 94.50 112 VAL A O 1
ATOM 882 N N . ALA A 1 113 ? 1.811 4.438 -4.816 1.00 93.44 113 ALA A N 1
ATOM 883 C CA . ALA A 1 113 ? 0.460 3.920 -4.997 1.00 93.44 113 ALA A CA 1
ATOM 884 C C . ALA A 1 113 ? -0.542 4.706 -4.167 1.00 93.44 113 ALA A C 1
ATOM 886 O O . ALA A 1 113 ? -0.206 5.270 -3.128 1.00 93.44 113 ALA A O 1
ATOM 887 N N . PHE A 1 114 ? -1.786 4.674 -4.621 1.00 93.25 114 PHE A N 1
ATOM 888 C CA . PHE A 1 114 ? -2.906 5.334 -3.972 1.00 93.25 114 PHE A CA 1
ATOM 889 C C . PHE A 1 114 ? -4.042 4.331 -3.763 1.00 93.25 114 PHE A C 1
ATOM 891 O O . PHE A 1 114 ? -4.206 3.426 -4.591 1.00 93.25 114 PHE A O 1
ATOM 898 N N . PRO A 1 115 ? -4.871 4.495 -2.720 1.00 92.88 115 PRO A N 1
ATOM 899 C CA . PRO A 1 115 ? -6.108 3.736 -2.610 1.00 92.88 115 PRO A CA 1
ATOM 900 C C . PRO A 1 115 ? -6.983 3.970 -3.844 1.00 92.88 115 PRO A C 1
ATOM 902 O O . PRO A 1 115 ? -7.118 5.103 -4.309 1.00 92.88 115 PRO A O 1
ATOM 905 N N . LYS A 1 116 ? -7.593 2.914 -4.388 1.00 93.25 116 LYS A N 1
ATOM 906 C CA . LYS A 1 116 ? -8.615 3.056 -5.440 1.00 93.25 116 LYS A CA 1
ATOM 907 C C . LYS A 1 116 ? -9.874 3.728 -4.903 1.00 93.25 116 LYS A C 1
ATOM 909 O O . LYS A 1 116 ? -10.479 4.534 -5.600 1.00 93.25 116 LYS A O 1
ATOM 914 N N . ASN A 1 117 ? -10.243 3.399 -3.667 1.00 91.50 117 ASN A N 1
ATOM 915 C CA . ASN A 1 117 ? -11.385 3.970 -2.971 1.00 91.50 117 ASN A CA 1
ATOM 916 C C . ASN A 1 117 ? -10.938 4.518 -1.603 1.00 91.50 117 ASN A C 1
ATOM 918 O O . ASN A 1 117 ? -10.867 3.749 -0.645 1.00 91.50 117 ASN A O 1
ATOM 922 N N . PRO A 1 118 ? -10.644 5.826 -1.487 1.00 85.19 118 PRO A N 1
ATOM 923 C CA . PRO A 1 118 ? -10.273 6.452 -0.214 1.00 85.19 118 PRO A CA 1
ATOM 924 C C . PRO A 1 118 ? -11.378 6.414 0.854 1.00 85.19 118 PRO A C 1
ATOM 926 O O . PRO A 1 118 ? -11.104 6.648 2.025 1.00 85.19 118 PRO A O 1
ATOM 929 N N . SER A 1 119 ? -12.626 6.138 0.466 1.00 87.44 119 SER A N 1
ATOM 930 C CA . SER A 1 119 ? -13.745 5.988 1.399 1.00 87.44 119 SER A CA 1
ATOM 931 C C . SER A 1 119 ? -13.900 4.560 1.931 1.00 87.44 119 SER A C 1
ATOM 933 O O . SER A 1 119 ? -14.687 4.365 2.851 1.00 87.44 119 SER A O 1
ATOM 935 N N . ASP A 1 120 ? -13.183 3.562 1.390 1.00 90.88 120 ASP A N 1
ATOM 936 C CA . ASP A 1 120 ? -13.123 2.227 2.002 1.00 90.88 120 ASP A CA 1
ATOM 937 C C . ASP A 1 120 ? -12.258 2.312 3.268 1.00 90.88 120 ASP A C 1
ATOM 939 O O . ASP A 1 120 ? -11.040 2.461 3.145 1.00 90.88 120 ASP A O 1
ATOM 943 N N . PRO A 1 121 ? -12.825 2.175 4.481 1.00 88.38 121 PRO A N 1
ATOM 944 C CA . PRO A 1 121 ? -12.040 2.239 5.714 1.00 88.38 121 PRO A CA 1
ATOM 945 C C . PRO A 1 121 ? -11.010 1.110 5.800 1.00 88.38 121 PRO A C 1
ATOM 947 O O . PRO A 1 121 ? -10.090 1.177 6.603 1.00 88.38 121 PRO A O 1
ATOM 950 N N . LEU A 1 122 ? -11.147 0.064 4.977 1.00 92.25 122 LEU A N 1
ATOM 951 C CA . LEU A 1 122 ? -10.208 -1.047 4.940 1.00 92.25 122 LEU A CA 1
ATOM 952 C C . LEU A 1 122 ? -9.096 -0.861 3.904 1.00 92.25 122 LEU A C 1
ATOM 954 O O . LEU A 1 122 ? -8.148 -1.634 3.940 1.00 92.25 122 LEU A O 1
ATOM 958 N N . LEU A 1 123 ? -9.177 0.144 3.019 1.00 91.94 123 LEU A N 1
ATOM 959 C CA . LEU A 1 123 ? -8.194 0.439 1.964 1.00 91.94 123 LEU A CA 1
ATOM 960 C C . LEU A 1 123 ? -7.690 -0.823 1.239 1.00 91.94 123 LEU A C 1
ATOM 962 O O . LEU A 1 123 ? -6.483 -1.046 1.125 1.00 91.94 123 LEU A O 1
ATOM 966 N N . ARG A 1 124 ? -8.613 -1.681 0.790 1.00 90.38 124 ARG A N 1
ATOM 967 C CA . ARG A 1 124 ? -8.272 -3.012 0.253 1.00 90.38 124 ARG A CA 1
ATOM 968 C C . ARG A 1 124 ? -7.585 -2.968 -1.102 1.00 90.38 124 ARG A C 1
ATOM 970 O O . ARG A 1 124 ? -6.742 -3.807 -1.403 1.00 90.38 124 ARG A O 1
ATOM 977 N N . GLU A 1 125 ? -7.961 -2.002 -1.929 1.00 91.19 125 GLU A N 1
ATOM 978 C CA . GLU A 1 125 ? -7.483 -1.917 -3.301 1.00 91.19 125 GLU A CA 1
ATOM 979 C C . GLU A 1 125 ? -6.613 -0.691 -3.532 1.00 91.19 125 GLU A C 1
ATOM 981 O O . GLU A 1 125 ? -6.978 0.436 -3.191 1.00 91.19 125 GLU A O 1
ATOM 986 N N . TRP A 1 126 ? -5.497 -0.915 -4.220 1.00 92.31 126 TRP A N 1
ATOM 987 C CA . TRP A 1 126 ? -4.509 0.103 -4.543 1.00 92.31 126 TRP A CA 1
ATOM 988 C C . TRP A 1 126 ? -4.308 0.188 -6.054 1.00 92.31 126 TRP A C 1
ATOM 990 O O . TRP A 1 126 ? -4.397 -0.813 -6.767 1.00 92.31 126 TRP A O 1
ATOM 1000 N N . HIS A 1 127 ? -4.046 1.392 -6.559 1.00 93.62 127 HIS A N 1
ATOM 1001 C CA . HIS A 1 127 ? -3.649 1.612 -7.944 1.00 93.62 127 HIS A CA 1
ATOM 1002 C C . HIS A 1 127 ? -2.257 2.231 -8.024 1.00 93.62 127 HIS A C 1
ATOM 1004 O O . HIS A 1 127 ? -1.850 3.033 -7.180 1.00 93.62 127 HIS A O 1
ATOM 1010 N N . LYS A 1 128 ? -1.534 1.842 -9.073 1.00 94.19 128 LYS A N 1
ATOM 1011 C CA . LYS A 1 128 ? -0.177 2.291 -9.377 1.00 94.19 128 LYS A CA 1
ATOM 1012 C C . LYS A 1 128 ? -0.275 3.187 -10.612 1.00 94.19 128 LYS A C 1
ATOM 1014 O O . LYS A 1 128 ? -0.676 2.681 -11.660 1.00 94.19 128 LYS A O 1
ATOM 1019 N N . PRO A 1 129 ? -0.004 4.496 -10.511 1.00 94.25 129 PRO A N 1
ATOM 1020 C CA . PRO A 1 129 ? -0.087 5.371 -11.669 1.00 94.25 129 PRO A CA 1
ATOM 1021 C C . PRO A 1 129 ? 0.999 5.017 -12.691 1.00 94.25 129 PRO A C 1
ATOM 1023 O O . PRO A 1 129 ? 2.079 4.541 -12.337 1.00 94.25 129 PRO A O 1
ATOM 1026 N N . SER A 1 130 ? 0.717 5.283 -13.965 1.00 94.12 130 SER A N 1
ATOM 1027 C CA . SER A 1 130 ? 1.639 5.034 -15.081 1.00 94.12 130 SER A CA 1
ATOM 1028 C C . SER A 1 130 ? 2.877 5.934 -15.076 1.00 94.12 130 SER A C 1
ATOM 1030 O O . SER A 1 130 ? 3.828 5.644 -15.789 1.00 94.12 130 SER A O 1
ATOM 1032 N N . CYS A 1 131 ? 2.887 7.002 -14.270 1.00 93.69 131 CYS A N 1
ATOM 1033 C CA . CYS A 1 131 ? 4.044 7.881 -14.092 1.00 93.69 131 CYS A CA 1
ATOM 1034 C C . CYS A 1 131 ? 5.144 7.293 -13.193 1.00 93.69 131 CYS A C 1
ATOM 1036 O O . CYS A 1 131 ? 6.154 7.951 -12.976 1.00 93.69 131 CYS A O 1
ATOM 1038 N N . ASN A 1 132 ? 4.953 6.089 -12.648 1.00 95.12 132 ASN A N 1
ATOM 1039 C CA . ASN A 1 132 ? 6.012 5.376 -11.946 1.00 95.12 132 ASN A CA 1
ATOM 1040 C C . ASN A 1 132 ? 7.126 4.934 -12.921 1.00 95.12 132 ASN A C 1
ATOM 1042 O O . ASN A 1 132 ? 6.811 4.469 -14.020 1.00 95.12 132 ASN A O 1
ATOM 1046 N N . PRO A 1 133 ? 8.406 4.986 -12.510 1.00 95.50 133 PRO A N 1
ATOM 1047 C CA . PRO A 1 133 ? 8.897 5.462 -11.214 1.00 95.50 133 PRO A CA 1
ATOM 1048 C C . PRO A 1 133 ? 8.912 6.996 -11.094 1.00 95.50 133 PRO A C 1
ATOM 1050 O O . PRO A 1 133 ? 9.135 7.707 -12.067 1.00 95.50 133 PRO A O 1
ATOM 1053 N N . VAL A 1 134 ? 8.691 7.506 -9.879 1.00 94.12 134 VAL A N 1
ATOM 1054 C CA . VAL A 1 134 ? 8.486 8.943 -9.595 1.00 94.12 134 VAL A CA 1
ATOM 1055 C C . VAL A 1 134 ? 9.740 9.686 -9.128 1.00 94.12 134 VAL A C 1
ATOM 1057 O O . VAL A 1 134 ? 9.718 10.911 -9.042 1.00 94.12 134 VAL A O 1
ATOM 1060 N N . VAL A 1 135 ? 10.833 8.975 -8.831 1.00 90.00 135 VAL A N 1
ATOM 1061 C CA . VAL A 1 135 ? 12.134 9.587 -8.514 1.00 90.00 135 VAL A CA 1
ATOM 1062 C C . VAL A 1 135 ? 13.137 9.198 -9.601 1.00 90.00 135 VAL A C 1
ATOM 1064 O O . VAL A 1 135 ? 13.338 7.998 -9.818 1.00 90.00 135 VAL A O 1
ATOM 1067 N N . PRO A 1 136 ? 13.767 10.170 -10.288 1.00 82.19 136 PRO A N 1
ATOM 1068 C CA . PRO A 1 136 ? 14.797 9.878 -11.274 1.00 82.19 136 PRO A CA 1
ATOM 1069 C C . PRO A 1 136 ? 16.027 9.258 -10.603 1.00 82.19 136 PRO A C 1
ATOM 1071 O O . PRO A 1 136 ? 16.390 9.621 -9.483 1.00 82.19 136 PRO A O 1
ATOM 1074 N N . GLN A 1 137 ? 16.688 8.338 -11.306 1.00 75.06 137 GLN A N 1
ATOM 1075 C CA . GLN A 1 137 ? 17.975 7.812 -10.857 1.00 75.06 137 GLN A CA 1
ATOM 1076 C C . GLN A 1 137 ? 19.018 8.941 -10.848 1.00 75.06 137 GLN A C 1
ATOM 1078 O O . GLN A 1 137 ? 19.016 9.774 -11.763 1.00 75.06 137 GLN A O 1
ATOM 1083 N N . PRO A 1 138 ? 19.922 8.986 -9.854 1.00 74.00 138 PRO A N 1
ATOM 1084 C CA . PRO A 1 138 ? 21.068 9.880 -9.908 1.00 74.00 138 PRO A CA 1
ATOM 1085 C C . PRO A 1 138 ? 21.859 9.631 -11.194 1.00 74.00 138 PRO A C 1
ATOM 1087 O O . PRO A 1 138 ? 22.012 8.484 -11.619 1.00 74.00 138 PRO A O 1
ATOM 1090 N N . ALA A 1 139 ? 22.395 10.692 -11.802 1.00 71.31 139 ALA A N 1
ATOM 1091 C CA . ALA A 1 139 ? 23.354 10.519 -12.884 1.00 71.31 139 ALA A CA 1
ATOM 1092 C C . ALA A 1 139 ? 24.512 9.651 -12.371 1.00 71.31 139 ALA A C 1
ATOM 1094 O O . ALA A 1 139 ? 25.047 9.907 -11.290 1.00 71.31 139 ALA A O 1
ATOM 1095 N N . THR A 1 140 ? 24.897 8.624 -13.129 1.00 62.75 140 THR A N 1
ATOM 1096 C CA . THR A 1 140 ? 26.108 7.854 -12.841 1.00 62.75 140 THR A CA 1
ATOM 1097 C C . THR A 1 140 ? 27.288 8.815 -12.897 1.00 62.75 140 THR A C 1
ATOM 1099 O O . THR A 1 140 ? 27.710 9.219 -13.980 1.00 62.75 140 THR A O 1
ATOM 1102 N N . GLY A 1 141 ? 27.779 9.239 -11.734 1.00 49.78 141 GLY A N 1
ATOM 1103 C CA . GLY A 1 141 ? 28.953 10.092 -11.651 1.00 49.78 141 GLY A CA 1
ATOM 1104 C C . GLY A 1 141 ? 30.128 9.370 -12.297 1.00 49.78 141 GLY A C 1
ATOM 1105 O O . GLY A 1 141 ? 30.483 8.268 -11.883 1.00 49.78 141 GLY A O 1
ATOM 1106 N N . SER A 1 142 ? 30.734 9.983 -13.311 1.00 46.97 142 SER A N 1
ATOM 1107 C CA . SER A 1 142 ? 32.078 9.624 -13.744 1.00 46.97 142 SER A CA 1
ATOM 1108 C C . SER A 1 142 ? 33.007 9.865 -12.556 1.00 46.97 142 SER A C 1
ATOM 1110 O O . SER A 1 142 ? 33.398 11.002 -12.288 1.00 46.97 142 SER A O 1
ATOM 1112 N N . GLY A 1 143 ? 33.297 8.808 -11.800 1.00 46.38 143 GLY A N 1
ATOM 1113 C CA . GLY A 1 143 ? 34.287 8.817 -10.734 1.00 46.38 143 GLY A CA 1
ATOM 1114 C C . GLY A 1 143 ? 35.673 9.043 -11.325 1.00 46.38 143 GLY A C 1
ATOM 1115 O O . GLY A 1 143 ? 36.414 8.095 -11.553 1.00 46.38 143 GLY A O 1
ATOM 1116 N N . GLY A 1 144 ? 36.009 10.299 -11.607 1.00 40.38 144 GLY A N 1
ATOM 1117 C CA . GLY A 1 144 ? 37.386 10.730 -11.768 1.00 40.38 144 GLY A CA 1
ATOM 1118 C C . GLY A 1 144 ? 37.992 10.864 -10.380 1.00 40.38 144 GLY A C 1
ATOM 1119 O O . GLY A 1 144 ? 37.668 11.801 -9.653 1.00 40.38 144 GLY A O 1
ATOM 1120 N N . SER A 1 145 ? 38.831 9.907 -9.990 1.00 37.66 145 SER A N 1
ATOM 1121 C CA . SER A 1 145 ? 39.721 10.068 -8.841 1.00 37.66 145 SER A CA 1
ATOM 1122 C C . SER A 1 145 ? 40.624 11.285 -9.083 1.00 37.66 145 SER A C 1
ATOM 1124 O O . SER A 1 145 ? 41.232 11.356 -10.154 1.00 37.66 145 SER A O 1
ATOM 1126 N N . PRO A 1 146 ? 40.733 12.244 -8.148 1.00 43.34 146 PRO A N 1
ATOM 1127 C CA . PRO A 1 146 ? 41.723 13.300 -8.277 1.00 43.34 146 PRO A CA 1
ATOM 1128 C C . PRO A 1 146 ? 43.116 12.704 -8.031 1.00 43.34 146 PRO A C 1
ATOM 1130 O O . PRO A 1 146 ? 43.344 12.051 -7.012 1.00 43.34 146 PRO A O 1
ATOM 1133 N N . SER A 1 147 ? 43.999 12.891 -9.015 1.00 49.53 147 SER A N 1
ATOM 1134 C CA . SER A 1 147 ? 45.447 12.655 -8.952 1.00 49.53 147 SER A CA 1
ATOM 1135 C C . SER A 1 147 ? 46.146 13.643 -8.030 1.00 49.53 147 SER A C 1
ATOM 1137 O O . SER A 1 147 ? 45.761 14.834 -8.111 1.00 49.53 147 SER A O 1
#

Secondary structure (DSSP, 8-state):
--------TTS-SSS---SSS-EEEEEEETTEEEEEEEE-TT-S-TTSS-BEEEEEEESSSSSEEEEEEEE---SGGGTTEEEEEEE---TTS---EEEEEE-TTS-EEEEEEEES-TT-TT---EE--TT---SPPPP--------

Radius of gyration: 18.58 Å; chains: 1; bounding box: 59×55×42 Å

Sequence (147 aa):
MNGKQSLRHGRTAYHFQPAKNWMNGPLYHNGMYHLFFQYNPHGPLFGTVKLSWGHSVSGDLVDWAFLGTARDPTSPFDAEGCWSGSATTLADGRPPILYTGRDANDVQVQNVAFPKNPSDPLLREWHKPSCNPVVPQPATGSGGSPS